Protein AF-A0A947BMB1-F1 (afdb_monomer)

Mean predicted aligned error: 8.09 Å

Structure (mmCIF, N/CA/C/O backbone):
data_AF-A0A947BMB1-F1
#
_entry.id   AF-A0A947BMB1-F1
#
loop_
_atom_site.group_PDB
_atom_site.id
_atom_site.type_symbol
_atom_site.label_atom_id
_atom_site.label_alt_id
_atom_site.label_comp_id
_atom_site.label_asym_id
_atom_site.label_entity_id
_atom_site.label_seq_id
_atom_site.pdbx_PDB_ins_code
_atom_site.Cartn_x
_atom_site.Cartn_y
_atom_site.Cartn_z
_atom_site.occupancy
_atom_site.B_iso_or_equiv
_atom_site.auth_seq_id
_atom_site.auth_comp_id
_atom_site.auth_asym_id
_atom_site.auth_atom_id
_atom_site.pdbx_PDB_model_num
ATOM 1 N N . MET A 1 1 ? 7.721 -2.569 38.012 1.00 61.50 1 MET A N 1
ATOM 2 C CA . MET A 1 1 ? 8.364 -2.745 36.688 1.00 61.50 1 MET A CA 1
ATOM 3 C C . MET A 1 1 ? 7.983 -4.064 36.014 1.00 61.50 1 MET A C 1
ATOM 5 O O . MET A 1 1 ? 7.202 -4.001 35.079 1.00 61.50 1 MET A O 1
ATOM 9 N N . ILE A 1 2 ? 8.431 -5.254 36.455 1.00 66.00 2 ILE A N 1
ATOM 10 C CA . ILE A 1 2 ? 8.079 -6.529 35.766 1.00 66.00 2 ILE A CA 1
ATOM 11 C C . ILE A 1 2 ? 6.572 -6.850 35.858 1.00 66.00 2 ILE A C 1
ATOM 13 O O . ILE A 1 2 ? 5.970 -7.281 34.880 1.00 66.00 2 ILE A O 1
ATOM 17 N N . ALA A 1 3 ? 5.941 -6.561 37.002 1.00 69.38 3 ALA A N 1
ATOM 18 C CA . ALA A 1 3 ? 4.497 -6.737 37.201 1.00 69.38 3 ALA A CA 1
ATOM 19 C C . ALA A 1 3 ? 3.623 -5.792 36.347 1.00 69.38 3 ALA A C 1
ATOM 21 O O . ALA A 1 3 ? 2.456 -6.084 36.105 1.00 69.38 3 ALA A O 1
ATOM 22 N N . ASP A 1 4 ? 4.174 -4.669 35.883 1.00 74.69 4 ASP A N 1
ATOM 23 C CA . ASP A 1 4 ? 3.454 -3.712 35.034 1.00 74.69 4 ASP A CA 1
ATOM 24 C C . ASP A 1 4 ? 3.485 -4.161 33.566 1.00 74.69 4 ASP A C 1
ATOM 26 O O . ASP A 1 4 ? 2.482 -4.065 32.860 1.00 74.69 4 ASP A O 1
ATOM 30 N N . ILE A 1 5 ? 4.604 -4.757 33.134 1.00 78.44 5 ILE A N 1
ATOM 31 C CA . ILE A 1 5 ? 4.762 -5.351 31.798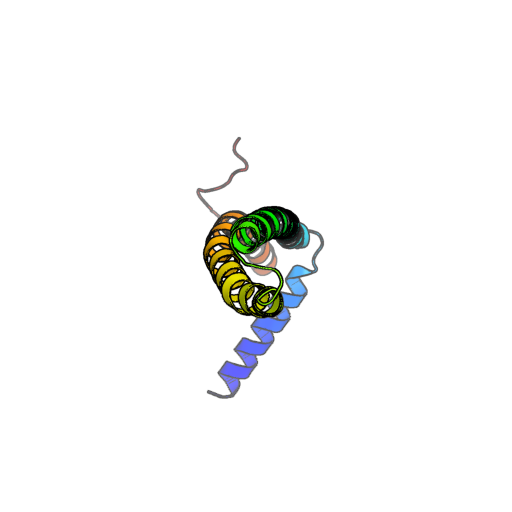 1.00 78.44 5 ILE A CA 1
ATOM 32 C C . ILE A 1 5 ? 3.797 -6.528 31.611 1.00 78.44 5 ILE A C 1
ATOM 34 O O . ILE A 1 5 ? 3.139 -6.621 30.576 1.00 78.44 5 ILE A O 1
ATOM 38 N N . THR A 1 6 ? 3.661 -7.403 32.614 1.00 84.75 6 THR A N 1
ATOM 39 C CA . THR A 1 6 ? 2.751 -8.561 32.541 1.00 84.75 6 THR A CA 1
ATOM 40 C C . THR A 1 6 ? 1.276 -8.158 32.528 1.00 84.75 6 THR A C 1
ATOM 42 O O . THR A 1 6 ? 0.471 -8.789 31.844 1.00 84.75 6 THR A O 1
ATOM 45 N N . ARG A 1 7 ? 0.910 -7.075 33.227 1.00 81.81 7 ARG A N 1
ATOM 46 C CA . ARG A 1 7 ? -0.438 -6.486 33.155 1.00 81.81 7 ARG A CA 1
ATOM 47 C C . ARG A 1 7 ? -0.716 -5.869 31.785 1.00 81.81 7 ARG A C 1
ATOM 49 O O . ARG A 1 7 ? -1.806 -6.061 31.250 1.00 81.81 7 ARG A O 1
ATOM 56 N N . GLY A 1 8 ? 0.266 -5.181 31.200 1.00 83.00 8 GLY A N 1
ATOM 57 C CA . GLY A 1 8 ? 0.167 -4.623 29.850 1.00 83.00 8 GLY A CA 1
ATOM 58 C C . GLY A 1 8 ? -0.035 -5.700 28.781 1.00 83.00 8 GLY A C 1
ATOM 59 O O . GLY A 1 8 ? -0.970 -5.611 27.985 1.00 83.00 8 GLY A O 1
ATOM 60 N N . THR A 1 9 ? 0.769 -6.766 28.798 1.00 87.69 9 THR A N 1
ATOM 61 C CA . THR A 1 9 ? 0.633 -7.873 27.834 1.00 87.69 9 THR A CA 1
ATOM 62 C C . THR A 1 9 ? -0.680 -8.639 28.002 1.00 87.69 9 THR A C 1
ATOM 64 O O . THR A 1 9 ? -1.326 -8.964 27.004 1.00 87.69 9 THR A O 1
ATOM 67 N N . GLN A 1 10 ? -1.143 -8.867 29.238 1.00 86.88 10 GLN A N 1
ATOM 68 C CA . GLN A 1 10 ? -2.466 -9.455 29.490 1.00 86.88 10 GLN A CA 1
ATOM 69 C C . GLN A 1 10 ? -3.610 -8.557 29.004 1.00 86.88 10 GLN A C 1
ATOM 71 O O . GLN A 1 10 ? -4.586 -9.068 28.451 1.00 86.88 10 GLN A O 1
ATOM 76 N N . ALA A 1 11 ? -3.500 -7.236 29.163 1.00 83.19 11 ALA A N 1
ATOM 77 C CA . ALA A 1 11 ? -4.486 -6.292 28.643 1.00 83.19 11 ALA A CA 1
ATOM 78 C C . ALA A 1 11 ? -4.555 -6.331 27.108 1.00 83.19 11 ALA A C 1
ATOM 80 O O . ALA A 1 11 ? -5.652 -6.373 26.556 1.00 83.19 11 ALA A O 1
ATOM 81 N N . MET A 1 12 ? -3.410 -6.408 26.421 1.00 82.62 12 MET A N 1
ATOM 82 C CA . MET A 1 12 ? -3.359 -6.560 24.960 1.00 82.62 12 MET A CA 1
ATOM 83 C C . MET A 1 12 ? -3.966 -7.890 24.498 1.00 82.62 12 MET A C 1
ATOM 85 O O . MET A 1 12 ? -4.773 -7.904 23.572 1.00 82.62 12 MET A O 1
ATOM 89 N N . ALA A 1 13 ? -3.645 -9.002 25.167 1.00 85.25 13 ALA A N 1
ATOM 90 C CA . ALA A 1 13 ? -4.225 -10.309 24.850 1.00 85.25 13 ALA A CA 1
ATOM 91 C C . ALA A 1 13 ? -5.751 -10.330 25.061 1.00 85.25 13 ALA A C 1
ATOM 93 O O . ALA A 1 13 ? -6.493 -10.881 24.245 1.00 85.25 13 ALA A O 1
ATOM 94 N N . ARG A 1 14 ? -6.233 -9.678 26.128 1.00 83.12 14 ARG A N 1
ATOM 95 C CA . ARG A 1 14 ? -7.666 -9.506 26.399 1.00 83.12 14 ARG A CA 1
ATOM 96 C C . ARG A 1 14 ? -8.337 -8.595 25.371 1.00 83.12 14 ARG A C 1
ATOM 98 O O . ARG A 1 14 ? -9.453 -8.880 24.957 1.00 83.12 14 ARG A O 1
ATOM 105 N N . ALA A 1 15 ? -7.670 -7.531 24.930 1.00 78.00 15 ALA A N 1
ATOM 106 C CA . ALA A 1 15 ? -8.167 -6.682 23.853 1.00 78.00 15 ALA A CA 1
ATOM 107 C C . ALA A 1 15 ? -8.301 -7.473 22.543 1.00 78.00 15 ALA A C 1
ATOM 109 O O . ALA A 1 15 ? -9.337 -7.390 21.891 1.00 78.00 15 ALA A O 1
ATOM 110 N N . LEU A 1 16 ? -7.312 -8.311 22.208 1.00 82.38 16 LEU A N 1
ATOM 111 C CA . LEU A 1 16 ? -7.337 -9.161 21.016 1.00 82.38 16 LEU A CA 1
ATOM 112 C C . LEU A 1 16 ? -8.506 -10.158 21.033 1.00 82.38 16 LEU A C 1
ATOM 114 O O . LEU A 1 16 ? -9.163 -10.358 20.012 1.00 82.38 16 LEU A O 1
ATOM 118 N N . SER A 1 17 ? -8.804 -10.759 22.190 1.00 82.94 17 SER A N 1
ATOM 119 C CA . SER A 1 17 ? -9.925 -11.700 22.313 1.00 82.94 17 SER A CA 1
ATOM 120 C C . SER A 1 17 ? -11.294 -11.020 22.185 1.00 82.94 17 SER A C 1
ATOM 122 O O . SER A 1 17 ? -12.234 -11.639 21.681 1.00 82.94 17 SER A O 1
ATOM 124 N N . LEU A 1 18 ? -11.409 -9.738 22.554 1.00 78.62 18 LEU A N 1
ATOM 125 C CA . LEU A 1 18 ? -12.626 -8.939 22.362 1.00 78.62 18 LEU A CA 1
ATOM 126 C C . LEU A 1 18 ? -12.908 -8.630 20.882 1.00 78.62 18 LEU A C 1
ATOM 128 O O . LEU A 1 18 ? -14.077 -8.523 20.509 1.00 78.62 18 LEU A O 1
ATOM 132 N N . LEU A 1 19 ? -11.880 -8.559 20.026 1.00 79.44 19 LEU A N 1
ATOM 133 C CA . LEU A 1 19 ? -12.039 -8.303 18.583 1.00 79.44 19 LEU A CA 1
ATOM 134 C C . LEU A 1 19 ? -12.825 -9.402 17.860 1.00 79.44 19 LEU A C 1
ATOM 136 O O . LEU A 1 19 ? -13.490 -9.136 16.860 1.00 79.44 19 LEU A O 1
ATOM 140 N N . ASN A 1 20 ? -12.772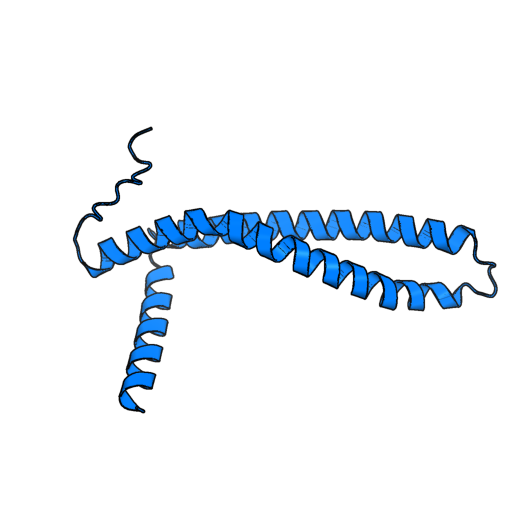 -10.633 18.375 1.00 77.19 20 ASN A N 1
ATOM 141 C CA . ASN A 1 20 ? -13.478 -11.777 17.801 1.00 77.19 20 ASN A CA 1
ATOM 142 C C . ASN A 1 20 ? -14.977 -11.807 18.134 1.00 77.19 20 ASN A C 1
ATOM 144 O O . ASN A 1 20 ? -15.691 -12.678 17.632 1.00 77.19 20 ASN A O 1
ATOM 148 N N . LYS A 1 21 ? -15.486 -10.875 18.953 1.00 79.81 21 LYS A N 1
ATOM 149 C CA . LYS A 1 21 ? -16.921 -10.805 19.238 1.00 79.81 21 LYS A CA 1
ATOM 150 C C . LYS A 1 21 ? -17.700 -10.373 17.984 1.00 79.81 21 LYS A C 1
ATOM 152 O O . LYS A 1 21 ? -17.296 -9.422 17.309 1.00 79.81 21 LYS A O 1
ATOM 157 N N . PRO A 1 22 ? -18.850 -11.010 17.687 1.00 71.19 22 PRO A N 1
ATOM 158 C CA . PRO A 1 22 ? -19.600 -10.785 16.449 1.00 71.19 22 PRO A CA 1
ATOM 159 C C . PRO A 1 22 ? -20.066 -9.331 16.248 1.00 71.19 22 PRO A C 1
ATOM 161 O O . PRO A 1 22 ? -20.214 -8.907 15.108 1.00 71.19 22 PRO A O 1
ATOM 164 N N . GLY A 1 23 ? -20.220 -8.543 17.321 1.00 75.88 23 GLY A N 1
ATOM 165 C CA . GLY A 1 23 ? -20.566 -7.116 17.239 1.00 75.88 23 GLY A CA 1
ATOM 166 C C . GLY A 1 23 ? -19.395 -6.164 16.954 1.00 75.88 23 GLY A C 1
ATOM 167 O O . GLY A 1 23 ? -19.630 -5.040 16.527 1.00 75.88 23 GLY A O 1
ATOM 168 N N . VAL A 1 24 ? -18.145 -6.592 17.165 1.00 79.88 24 VAL A N 1
ATOM 169 C CA . VAL A 1 24 ? -16.940 -5.748 17.009 1.00 79.88 24 VAL A CA 1
ATOM 170 C C . VAL A 1 24 ? -16.182 -6.090 15.724 1.00 79.88 24 VAL A C 1
ATOM 172 O O . VAL A 1 24 ? -15.627 -5.206 15.073 1.00 79.88 24 VAL A O 1
ATOM 175 N N . ARG A 1 25 ? -16.226 -7.360 15.296 1.00 84.94 25 ARG A N 1
ATOM 176 C CA . ARG A 1 25 ? -15.495 -7.871 14.125 1.00 84.94 25 ARG A CA 1
ATOM 177 C C . ARG A 1 25 ? -15.767 -7.092 12.833 1.00 84.94 25 ARG A C 1
ATOM 179 O O . ARG A 1 25 ? -14.857 -6.948 12.020 1.00 84.94 25 ARG A O 1
ATOM 186 N N . ILE A 1 26 ? -16.982 -6.573 12.632 1.00 85.25 26 ILE A N 1
ATOM 187 C CA . ILE A 1 26 ? -17.326 -5.800 11.426 1.00 85.25 26 ILE A CA 1
ATOM 188 C C . ILE A 1 26 ? -16.469 -4.532 11.288 1.00 85.25 26 ILE A C 1
ATOM 190 O O . ILE A 1 26 ? -16.019 -4.218 10.188 1.00 85.25 26 ILE A O 1
ATOM 194 N N . TYR A 1 27 ? -16.149 -3.868 12.403 1.00 86.31 27 TYR A N 1
ATOM 195 C CA . TYR A 1 27 ? -15.323 -2.657 12.427 1.00 86.31 27 TYR A CA 1
ATOM 196 C C . TYR A 1 27 ? -13.835 -2.939 12.183 1.00 86.31 27 TYR A C 1
ATOM 198 O O . TYR A 1 27 ? -13.082 -2.013 11.916 1.00 86.31 27 TYR A O 1
ATOM 206 N N . VAL A 1 28 ? -13.418 -4.208 12.222 1.00 87.62 28 VAL A N 1
ATOM 207 C CA . VAL A 1 28 ? -12.068 -4.653 11.842 1.00 87.62 28 VAL A CA 1
ATOM 208 C C . VAL A 1 28 ? -12.042 -5.110 10.384 1.00 87.62 28 VAL A C 1
ATOM 210 O O . VAL A 1 28 ? -11.156 -4.739 9.617 1.00 87.62 28 VAL A O 1
ATOM 213 N N . VAL A 1 29 ? -13.029 -5.918 9.985 1.00 90.06 29 VAL A N 1
ATOM 214 C CA . VAL A 1 29 ? -13.075 -6.543 8.657 1.00 90.06 29 VAL A CA 1
ATOM 215 C C . VAL A 1 29 ? -13.340 -5.516 7.559 1.00 90.06 29 VAL A C 1
ATOM 217 O O . VAL A 1 29 ? -12.708 -5.595 6.511 1.00 90.06 29 VAL A O 1
ATOM 220 N N . VAL A 1 30 ? -14.228 -4.541 7.779 1.00 90.94 30 VAL A N 1
ATOM 221 C CA . VAL A 1 30 ? -14.558 -3.543 6.748 1.00 90.94 30 VAL A CA 1
ATOM 222 C C . VAL A 1 30 ? -13.342 -2.681 6.369 1.00 90.94 30 VAL A C 1
ATOM 224 O O . VAL A 1 30 ? -13.006 -2.662 5.184 1.00 90.94 30 VAL A O 1
ATOM 227 N N . PRO A 1 31 ? -12.606 -2.045 7.306 1.00 90.62 31 PRO A N 1
ATOM 228 C CA . PRO A 1 31 ? -11.370 -1.326 6.974 1.00 90.62 31 PRO A CA 1
ATOM 229 C C . PRO A 1 31 ? -10.320 -2.202 6.310 1.00 90.62 31 PRO A C 1
ATOM 231 O O . PRO A 1 31 ? -9.639 -1.754 5.392 1.00 90.62 31 PRO A O 1
ATOM 234 N N . LEU A 1 32 ? -10.175 -3.449 6.771 1.00 91.50 32 LEU A N 1
ATOM 235 C CA . LEU A 1 32 ? -9.218 -4.392 6.204 1.00 91.50 32 LEU A CA 1
ATOM 236 C C . LEU A 1 32 ? -9.549 -4.689 4.738 1.00 91.50 32 LEU A C 1
ATOM 238 O O . LEU A 1 32 ? -8.658 -4.647 3.896 1.00 91.50 32 LEU A O 1
ATOM 242 N N . LEU A 1 33 ? -10.819 -4.958 4.427 1.00 94.75 33 LEU A N 1
ATOM 243 C CA . LEU A 1 33 ? -11.269 -5.218 3.060 1.00 94.75 33 LEU A CA 1
ATOM 244 C C . LEU A 1 33 ? -11.092 -3.993 2.167 1.00 94.75 33 LEU A C 1
ATOM 246 O O . LEU A 1 33 ? -10.592 -4.130 1.054 1.00 94.75 33 LEU A O 1
ATOM 250 N N . ILE A 1 34 ? -11.447 -2.801 2.656 1.00 93.00 34 ILE A N 1
ATOM 251 C CA . ILE A 1 34 ? -11.241 -1.559 1.904 1.00 93.00 34 ILE A CA 1
ATOM 252 C C . ILE A 1 34 ? -9.748 -1.371 1.612 1.00 93.00 34 ILE A C 1
ATOM 254 O O . ILE A 1 34 ? -9.379 -1.122 0.468 1.00 93.00 34 ILE A O 1
ATOM 258 N N . ASN A 1 35 ? -8.883 -1.558 2.612 1.00 92.69 35 ASN A N 1
ATOM 259 C CA . ASN A 1 35 ? -7.436 -1.470 2.429 1.00 92.69 35 ASN A CA 1
ATOM 260 C C . ASN A 1 35 ? -6.904 -2.521 1.457 1.00 92.69 35 ASN A C 1
ATOM 262 O O . ASN A 1 35 ? -6.065 -2.194 0.626 1.00 92.69 35 ASN A O 1
ATOM 266 N N . LEU A 1 36 ? -7.397 -3.758 1.519 1.00 94.31 36 LEU A N 1
ATOM 267 C CA . LEU A 1 36 ? -6.988 -4.824 0.609 1.00 94.31 36 LEU A CA 1
ATOM 268 C C . LEU A 1 36 ? -7.349 -4.487 -0.843 1.00 94.31 36 LEU A C 1
ATOM 270 O O . LEU A 1 36 ? -6.516 -4.643 -1.734 1.00 94.31 36 LEU A O 1
ATOM 274 N N . VAL A 1 37 ? -8.568 -3.994 -1.073 1.00 95.44 37 VAL A N 1
ATOM 275 C CA . VAL A 1 37 ? -9.035 -3.586 -2.404 1.00 95.44 37 VAL A CA 1
ATOM 276 C C . VAL A 1 37 ? -8.248 -2.378 -2.906 1.00 95.44 37 VAL A C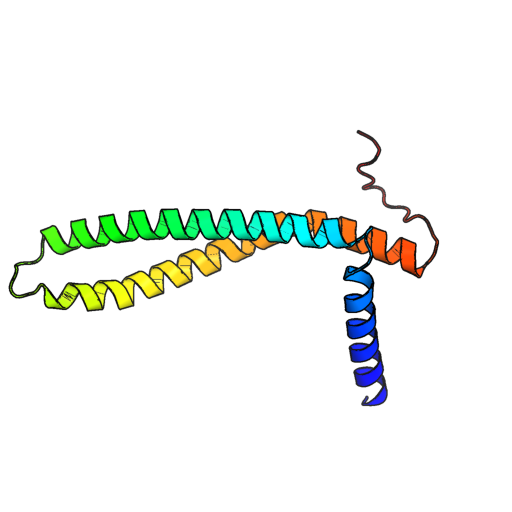 1
ATOM 278 O O . VAL A 1 37 ? -7.762 -2.404 -4.034 1.00 95.44 37 VAL A O 1
ATOM 281 N N . LEU A 1 38 ? -8.074 -1.344 -2.078 1.00 92.25 38 LEU A N 1
ATOM 282 C CA . LEU A 1 38 ? -7.311 -0.149 -2.447 1.00 92.25 38 LEU A CA 1
ATOM 283 C C . LEU A 1 38 ? -5.847 -0.481 -2.744 1.00 92.25 38 LEU A C 1
ATOM 285 O O . LEU A 1 38 ? -5.315 -0.031 -3.755 1.00 92.25 38 LEU A O 1
ATOM 289 N N . PHE A 1 39 ? -5.208 -1.288 -1.896 1.00 92.62 39 PHE A N 1
ATOM 290 C CA . PHE A 1 39 ? -3.827 -1.714 -2.093 1.00 92.62 39 PHE A CA 1
ATOM 291 C C . PHE A 1 39 ? -3.682 -2.545 -3.368 1.00 92.62 39 PHE A C 1
ATOM 293 O O . PHE A 1 39 ? -2.815 -2.258 -4.189 1.00 92.62 39 PHE A O 1
ATOM 300 N N . GLY A 1 40 ? -4.561 -3.530 -3.577 1.00 94.44 40 GLY A N 1
ATOM 301 C CA . GLY A 1 40 ? -4.560 -4.352 -4.785 1.00 94.44 40 GLY A CA 1
ATOM 302 C C . GLY A 1 40 ? -4.760 -3.524 -6.055 1.00 94.44 40 GLY A C 1
ATOM 303 O O . GLY A 1 40 ? -4.019 -3.696 -7.021 1.00 94.44 40 GLY A O 1
ATOM 304 N N . ALA A 1 41 ? -5.702 -2.577 -6.038 1.00 94.44 41 ALA A N 1
ATOM 305 C CA . ALA A 1 41 ? -5.938 -1.665 -7.153 1.00 94.44 41 ALA A CA 1
ATOM 306 C C . ALA A 1 41 ? -4.720 -0.772 -7.432 1.00 94.44 41 ALA A C 1
ATOM 308 O O . ALA A 1 41 ? -4.346 -0.586 -8.589 1.00 94.44 41 ALA A O 1
ATOM 309 N N . LEU A 1 42 ? -4.074 -0.257 -6.383 1.00 93.25 42 LEU A N 1
ATOM 310 C CA . LEU A 1 42 ? -2.898 0.599 -6.500 1.00 93.25 42 LEU A CA 1
ATOM 311 C C . LEU A 1 42 ? -1.681 -0.164 -7.032 1.00 93.25 42 LEU A C 1
ATOM 313 O O . LEU A 1 42 ? -0.976 0.356 -7.892 1.00 93.25 42 LEU A O 1
ATOM 317 N N . VAL A 1 43 ? -1.454 -1.398 -6.572 1.00 93.06 43 VAL A N 1
ATOM 318 C CA . VAL A 1 43 ? -0.386 -2.269 -7.087 1.00 93.06 43 VAL A CA 1
ATOM 319 C C . VAL A 1 43 ? -0.648 -2.635 -8.543 1.00 93.06 43 VAL A C 1
ATOM 321 O O . VAL A 1 43 ? 0.260 -2.525 -9.360 1.00 93.06 43 VAL A O 1
ATOM 324 N N . TRP A 1 44 ? -1.879 -3.021 -8.889 1.00 94.94 44 TRP A N 1
ATOM 325 C CA . TRP A 1 44 ? -2.241 -3.350 -10.269 1.00 94.94 44 TRP A CA 1
ATOM 326 C C . TRP A 1 44 ? -2.044 -2.154 -11.207 1.00 94.94 44 TRP A C 1
ATOM 328 O O . TRP A 1 44 ? -1.392 -2.274 -12.243 1.00 94.94 44 TRP A O 1
ATOM 338 N N . TYR A 1 45 ? -2.548 -0.982 -10.818 1.00 94.94 45 TYR A N 1
ATOM 339 C CA . TYR A 1 45 ? -2.355 0.249 -11.577 1.00 94.94 45 TYR A CA 1
ATOM 340 C C . TYR A 1 45 ? -0.871 0.623 -11.676 1.00 94.94 45 TYR A C 1
ATOM 342 O O . TYR A 1 45 ? -0.375 0.885 -12.770 1.00 94.94 45 TYR A O 1
ATOM 350 N N . GLY A 1 46 ? -0.150 0.599 -10.554 1.00 93.38 46 GLY A N 1
ATOM 351 C CA . GLY A 1 46 ? 1.272 0.925 -10.486 1.00 93.38 46 GLY A CA 1
ATOM 352 C C . GLY A 1 46 ? 2.128 0.010 -11.356 1.00 93.38 46 GLY A C 1
ATOM 353 O O . GLY A 1 46 ? 2.984 0.507 -12.076 1.00 93.38 46 GLY A O 1
ATOM 354 N N . TYR A 1 47 ? 1.854 -1.297 -11.359 1.00 93.94 47 TYR A N 1
ATOM 355 C CA . TYR A 1 47 ? 2.538 -2.273 -12.210 1.00 93.94 47 TYR A CA 1
ATOM 356 C C . TYR A 1 47 ? 2.339 -1.977 -13.702 1.00 93.94 47 TYR A C 1
ATOM 358 O O . TYR A 1 47 ? 3.308 -1.949 -14.456 1.00 93.94 47 TYR A O 1
ATOM 366 N N . ASN A 1 48 ? 1.106 -1.677 -14.124 1.00 95.62 48 ASN A N 1
ATOM 367 C CA . ASN A 1 48 ? 0.828 -1.345 -15.523 1.00 95.62 48 ASN A CA 1
ATOM 368 C C . ASN A 1 48 ? 1.543 -0.057 -15.956 1.00 95.62 48 ASN A C 1
ATOM 370 O O . ASN A 1 48 ? 2.154 -0.024 -17.021 1.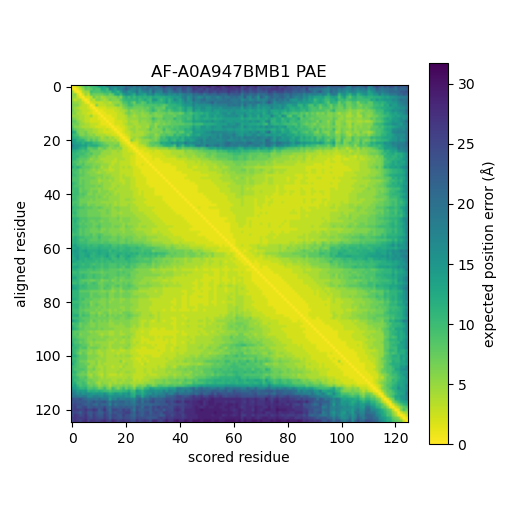00 95.62 48 ASN A O 1
ATOM 374 N N . GLN A 1 49 ? 1.508 0.991 -15.125 1.00 94.62 49 GLN A N 1
ATOM 375 C CA . GLN A 1 49 ? 2.216 2.242 -15.427 1.00 94.62 49 GLN A CA 1
ATOM 376 C C . GLN A 1 49 ? 3.735 2.060 -15.425 1.00 94.62 49 GLN A C 1
ATOM 378 O O . GLN A 1 49 ? 4.436 2.665 -16.233 1.00 94.62 49 GLN A O 1
ATOM 383 N N . PHE A 1 50 ? 4.241 1.209 -14.535 1.00 94.75 50 PHE A N 1
ATOM 384 C CA . PHE A 1 50 ? 5.654 0.882 -14.464 1.00 94.75 50 PHE A CA 1
ATOM 385 C C . PHE A 1 50 ? 6.129 0.164 -15.730 1.00 94.75 50 PHE A C 1
ATOM 387 O O . PHE A 1 50 ? 7.123 0.586 -16.312 1.00 94.75 50 PHE A O 1
ATOM 394 N N . ASN A 1 51 ? 5.393 -0.847 -16.203 1.00 94.50 51 ASN A N 1
ATOM 395 C CA . ASN A 1 51 ? 5.707 -1.540 -17.456 1.00 94.50 51 ASN A CA 1
ATOM 396 C C . ASN A 1 51 ? 5.765 -0.576 -18.639 1.00 94.50 51 ASN A C 1
ATOM 398 O O . ASN A 1 51 ? 6.744 -0.584 -19.376 1.00 94.50 51 ASN A O 1
ATOM 402 N N . LEU A 1 52 ? 4.768 0.305 -18.776 1.00 95.25 52 LEU A N 1
ATOM 403 C CA . LEU A 1 52 ? 4.749 1.308 -19.845 1.00 95.25 52 LEU A CA 1
ATOM 404 C C . LEU A 1 52 ? 5.956 2.251 -19.775 1.00 95.25 52 LEU A C 1
ATOM 406 O O . LEU A 1 52 ? 6.519 2.615 -20.805 1.00 95.25 52 LEU A O 1
ATOM 410 N N . LEU A 1 53 ? 6.372 2.641 -18.567 1.00 93.69 53 LEU A N 1
ATOM 411 C CA . LEU A 1 53 ? 7.558 3.469 -18.365 1.00 93.69 53 LEU A CA 1
ATOM 412 C C . LEU A 1 53 ? 8.845 2.724 -18.739 1.00 93.69 53 LEU A C 1
ATOM 414 O O . LEU A 1 53 ? 9.718 3.318 -19.371 1.00 93.69 53 LEU A O 1
ATOM 418 N N . VAL A 1 54 ? 8.963 1.445 -18.371 1.00 94.00 54 VAL A N 1
ATOM 419 C CA . VAL A 1 54 ? 10.116 0.608 -18.734 1.00 94.00 54 VAL A CA 1
ATOM 420 C C . VAL A 1 54 ? 10.171 0.401 -20.244 1.00 94.00 54 VAL A C 1
ATOM 422 O O . VAL A 1 54 ? 11.216 0.650 -20.834 1.00 94.00 54 VAL A O 1
ATOM 425 N N . GLU A 1 55 ? 9.062 0.033 -20.885 1.00 93.94 55 GLU A N 1
ATOM 426 C CA . GLU A 1 55 ? 8.971 -0.121 -22.343 1.00 93.94 55 GLU A CA 1
ATOM 427 C C . GLU A 1 55 ? 9.346 1.175 -23.071 1.00 93.94 55 GLU A C 1
ATOM 429 O O . GLU A 1 55 ? 10.157 1.169 -24.001 1.00 93.94 55 GLU A O 1
ATOM 434 N N . TRP A 1 56 ? 8.810 2.310 -22.612 1.00 94.06 56 TRP A N 1
ATOM 435 C CA . TRP A 1 56 ? 9.147 3.619 -23.162 1.00 94.06 56 TRP A CA 1
ATOM 436 C C . TRP A 1 56 ? 10.638 3.935 -23.010 1.00 94.06 56 TRP A C 1
ATOM 438 O O . TRP A 1 56 ? 11.265 4.392 -23.964 1.00 94.06 56 TRP A O 1
ATOM 448 N N . LEU A 1 57 ? 11.235 3.646 -21.852 1.00 92.75 57 LEU A N 1
ATOM 449 C CA . LEU A 1 57 ? 12.658 3.880 -21.613 1.00 92.75 57 LEU A CA 1
ATOM 450 C C . LEU A 1 57 ? 13.541 2.959 -22.470 1.00 92.75 57 LEU A C 1
ATOM 452 O O . LEU A 1 57 ? 14.509 3.428 -23.070 1.00 92.75 57 LEU A O 1
ATOM 456 N N . MET A 1 58 ? 13.176 1.680 -22.582 1.00 93.69 58 MET A N 1
ATOM 457 C CA . MET A 1 58 ? 13.878 0.687 -23.400 1.00 93.69 58 MET A CA 1
ATOM 458 C C . MET A 1 58 ? 13.778 0.981 -24.900 1.00 93.69 58 MET A C 1
ATOM 460 O O . MET A 1 58 ? 14.681 0.609 -25.641 1.00 93.69 58 MET A O 1
ATOM 464 N N . SER A 1 59 ? 12.766 1.728 -25.358 1.00 94.44 59 SER A N 1
ATOM 465 C CA . SER A 1 59 ? 12.656 2.142 -26.768 1.00 94.44 59 SER A CA 1
ATOM 466 C C . SER A 1 59 ? 13.822 3.022 -27.251 1.00 94.44 59 SER A C 1
ATOM 468 O O . SER A 1 59 ? 14.114 3.069 -28.446 1.00 94.44 59 SER A O 1
ATOM 470 N N . PHE A 1 60 ? 14.524 3.687 -26.327 1.00 93.00 60 PHE A N 1
ATOM 471 C CA . PHE A 1 60 ? 15.727 4.472 -26.619 1.00 93.00 60 PHE A CA 1
ATOM 472 C C . PHE A 1 60 ? 17.022 3.657 -26.498 1.00 93.00 60 PHE A C 1
ATOM 474 O O . PHE A 1 60 ? 18.100 4.161 -26.823 1.00 93.00 60 PHE A O 1
ATOM 481 N N . VAL A 1 61 ? 16.940 2.418 -26.008 1.00 92.88 61 VAL A N 1
ATOM 482 C CA . VAL A 1 61 ? 18.090 1.571 -25.693 1.00 92.88 61 VAL A CA 1
ATOM 483 C C . VAL A 1 61 ? 18.362 0.619 -26.868 1.00 92.88 61 VAL A C 1
ATOM 485 O O . VAL A 1 61 ? 17.475 -0.122 -27.282 1.00 92.88 61 VAL A O 1
ATOM 488 N N . PRO A 1 62 ? 19.583 0.600 -27.432 1.00 93.56 62 PRO A N 1
ATOM 489 C CA . PRO A 1 62 ? 19.944 -0.364 -28.468 1.00 93.56 62 PRO A CA 1
ATOM 490 C C . PRO A 1 62 ? 19.957 -1.808 -27.943 1.00 93.56 62 PRO A C 1
ATOM 492 O O . PRO A 1 62 ? 20.323 -2.039 -26.793 1.00 93.56 62 PRO A O 1
ATOM 495 N N . ALA A 1 63 ? 19.717 -2.787 -28.823 1.00 90.88 63 ALA A N 1
ATOM 496 C CA . ALA A 1 63 ? 19.630 -4.212 -28.465 1.00 90.88 63 ALA A CA 1
ATOM 497 C C . ALA A 1 63 ? 20.838 -4.754 -27.664 1.00 90.88 63 ALA A C 1
ATOM 499 O O . ALA A 1 63 ? 20.690 -5.578 -26.768 1.00 90.88 63 ALA A O 1
ATOM 500 N N . PHE A 1 64 ? 22.057 -4.263 -27.926 1.00 93.81 64 PHE A N 1
ATOM 501 C CA . PHE A 1 64 ? 23.252 -4.706 -27.190 1.00 93.81 64 PHE A CA 1
ATOM 502 C C . PHE A 1 64 ? 23.268 -4.275 -25.707 1.00 93.81 64 PHE A C 1
ATOM 504 O O . PHE A 1 64 ? 24.050 -4.815 -24.926 1.00 93.81 64 PHE A O 1
ATOM 511 N N . LEU A 1 65 ? 22.420 -3.316 -25.316 1.00 95.06 65 LEU A N 1
ATOM 512 C CA . LEU A 1 65 ? 22.230 -2.837 -23.943 1.00 95.06 65 LEU A CA 1
ATOM 513 C C . LEU A 1 65 ? 20.935 -3.360 -23.298 1.00 95.06 65 LEU A C 1
ATOM 515 O O . LEU A 1 65 ? 20.570 -2.888 -22.222 1.00 95.06 65 LEU A O 1
ATOM 519 N N . GLU A 1 66 ? 20.258 -4.350 -23.890 1.00 91.44 66 GLU A N 1
ATOM 520 C CA . GLU A 1 66 ? 19.034 -4.942 -23.315 1.00 91.44 66 GLU A CA 1
ATOM 521 C C . GLU A 1 66 ? 19.231 -5.467 -21.887 1.00 91.44 66 GLU A C 1
ATOM 523 O O . GLU A 1 66 ? 18.322 -5.415 -21.062 1.00 91.44 66 GLU A O 1
ATOM 528 N N . PHE A 1 67 ? 20.455 -5.869 -21.533 1.00 92.94 67 PHE A N 1
ATOM 529 C CA . PHE A 1 67 ? 20.791 -6.280 -20.171 1.00 92.94 67 PHE A CA 1
ATOM 530 C C . PHE A 1 67 ? 20.581 -5.177 -19.117 1.00 92.94 67 PHE A C 1
ATOM 532 O O . PHE A 1 67 ? 20.684 -5.467 -17.935 1.00 92.94 67 PHE A O 1
ATOM 539 N N . ILE A 1 68 ? 20.336 -3.915 -19.473 1.00 93.44 68 ILE A N 1
ATOM 540 C CA . ILE A 1 68 ? 20.051 -2.857 -18.491 1.00 93.44 68 ILE A CA 1
ATOM 541 C C . ILE A 1 68 ? 18.608 -2.959 -17.965 1.00 93.44 68 ILE A C 1
ATOM 543 O O . ILE A 1 68 ? 18.322 -2.479 -16.867 1.00 93.44 68 ILE A O 1
ATOM 547 N N . GLU A 1 69 ? 17.710 -3.641 -18.680 1.00 93.06 69 GLU A N 1
ATOM 548 C CA . GLU A 1 69 ? 16.293 -3.744 -18.319 1.00 93.06 69 GLU A CA 1
ATOM 549 C C . GLU A 1 69 ? 16.082 -4.306 -16.905 1.00 93.06 69 GLU A C 1
ATOM 551 O O . GLU A 1 69 ? 15.382 -3.699 -16.093 1.00 93.06 69 GLU A O 1
ATOM 556 N N . TRP A 1 70 ? 16.737 -5.419 -16.553 1.00 93.25 70 TRP A N 1
ATOM 557 C CA . TRP A 1 70 ? 16.588 -6.013 -15.216 1.00 93.25 70 TRP A CA 1
ATOM 558 C C . TRP A 1 70 ? 17.103 -5.080 -14.105 1.00 93.25 70 TRP A C 1
ATOM 560 O O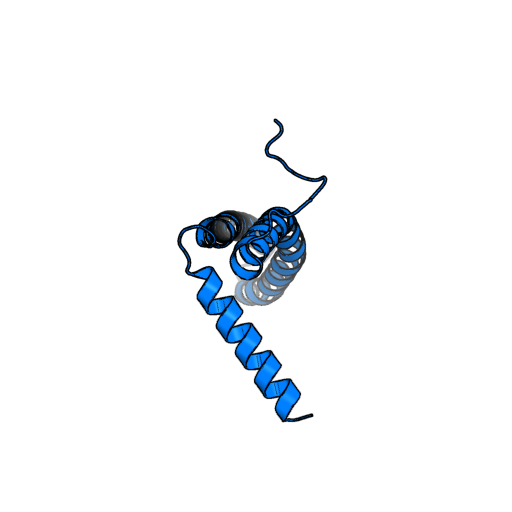 . TRP A 1 70 ? 16.571 -5.086 -12.993 1.00 93.25 70 TRP A O 1
ATOM 570 N N . LEU A 1 71 ? 18.104 -4.243 -14.403 1.00 94.38 71 LEU A N 1
ATOM 571 C CA . LEU A 1 71 ? 18.624 -3.250 -13.464 1.00 94.38 71 LEU A CA 1
ATOM 572 C C . LEU A 1 71 ? 17.622 -2.105 -13.258 1.00 94.38 71 LEU A C 1
ATOM 574 O O . LEU A 1 71 ? 17.404 -1.686 -12.119 1.00 94.38 71 LEU A O 1
ATOM 578 N N . ILE A 1 72 ? 16.979 -1.636 -14.335 1.00 92.25 72 ILE A N 1
ATOM 579 C CA . ILE A 1 72 ? 15.890 -0.646 -14.276 1.00 92.25 72 ILE A CA 1
ATOM 580 C C . ILE A 1 72 ? 14.740 -1.196 -13.430 1.00 92.25 72 ILE A C 1
ATOM 582 O O . ILE A 1 72 ? 14.264 -0.507 -12.526 1.00 92.25 72 ILE A O 1
ATOM 586 N N . TRP A 1 73 ? 14.349 -2.449 -13.663 1.00 93.2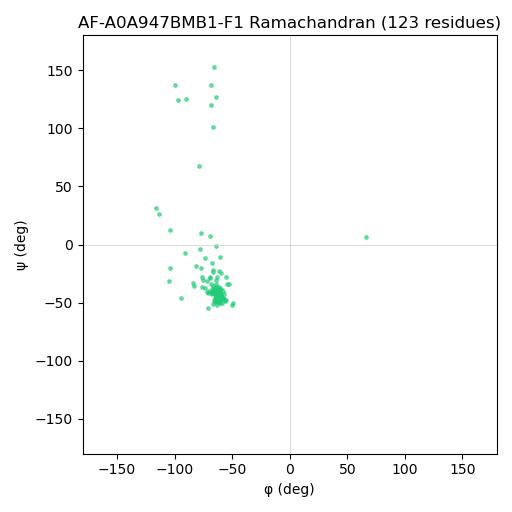5 73 TRP A N 1
ATOM 587 C CA . TRP A 1 73 ? 13.319 -3.136 -12.887 1.00 93.25 73 TRP A CA 1
ATOM 588 C C . TRP A 1 73 ? 13.616 -3.153 -11.392 1.00 93.25 73 TRP A C 1
ATOM 590 O O . TRP A 1 73 ? 12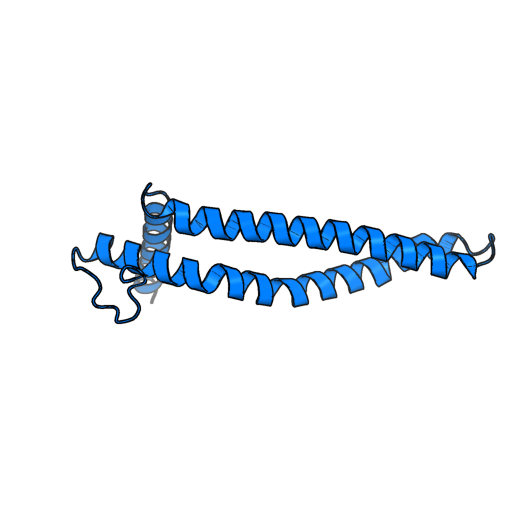.745 -2.813 -10.595 1.00 93.25 73 TRP A O 1
ATOM 600 N N . ILE A 1 74 ? 14.840 -3.502 -10.993 1.00 94.25 74 ILE A N 1
ATOM 601 C CA . ILE A 1 74 ? 15.211 -3.520 -9.574 1.00 94.25 74 ILE A CA 1
ATOM 602 C C . ILE A 1 74 ? 15.217 -2.104 -8.997 1.00 94.25 74 ILE A C 1
ATOM 604 O O . ILE A 1 74 ? 14.603 -1.860 -7.959 1.00 94.25 74 ILE A O 1
ATOM 608 N N . PHE A 1 75 ? 15.900 -1.166 -9.651 1.00 93.88 75 PHE A N 1
ATOM 609 C CA . PHE A 1 75 ? 16.118 0.164 -9.090 1.00 93.88 75 PHE A CA 1
ATOM 610 C C . PHE A 1 75 ? 14.831 0.994 -9.053 1.00 93.88 75 PHE A C 1
ATOM 612 O O . PHE A 1 75 ? 14.419 1.472 -7.992 1.00 93.88 75 PHE A O 1
ATOM 619 N N . PHE A 1 76 ? 14.164 1.139 -10.199 1.00 92.12 76 PHE A N 1
ATOM 620 C CA . PHE A 1 76 ? 12.928 1.906 -10.283 1.00 92.12 76 PHE A CA 1
ATOM 621 C C . PHE A 1 76 ? 11.747 1.144 -9.689 1.00 92.12 76 PHE A C 1
ATOM 623 O O . PHE A 1 76 ? 10.859 1.784 -9.134 1.00 92.12 76 PHE A O 1
ATOM 630 N N . GLY A 1 77 ? 11.735 -0.192 -9.741 1.00 93.94 77 GLY A N 1
ATOM 631 C CA . GLY A 1 77 ? 10.696 -0.989 -9.088 1.00 93.94 77 GLY A CA 1
ATOM 632 C C . GLY A 1 77 ? 10.752 -0.846 -7.569 1.00 93.94 77 GLY A C 1
ATOM 633 O O . GLY A 1 77 ? 9.718 -0.633 -6.936 1.00 93.94 77 GLY A O 1
ATOM 634 N N . LEU A 1 78 ? 11.952 -0.855 -6.977 1.00 95.62 78 LEU A N 1
ATOM 635 C CA . LEU A 1 78 ? 12.126 -0.580 -5.549 1.00 95.62 78 LEU A CA 1
ATOM 636 C C . LEU A 1 78 ? 11.711 0.855 -5.198 1.00 95.62 78 LEU A C 1
ATOM 638 O O . LEU A 1 78 ? 10.998 1.064 -4.217 1.00 95.62 78 LEU A O 1
ATOM 642 N N . LEU A 1 79 ? 12.109 1.840 -6.008 1.00 94.69 79 LEU A N 1
ATOM 643 C CA . LEU A 1 79 ? 11.705 3.234 -5.815 1.00 94.69 79 LEU A CA 1
ATOM 644 C C . LEU A 1 79 ? 10.179 3.399 -5.892 1.00 94.69 79 LEU A C 1
ATOM 646 O O . LEU A 1 79 ? 9.582 4.039 -5.027 1.00 94.69 79 LEU A O 1
ATOM 650 N N . ALA A 1 80 ? 9.539 2.789 -6.890 1.00 92.12 80 ALA A N 1
ATOM 651 C CA . ALA A 1 80 ? 8.091 2.797 -7.050 1.00 92.12 80 ALA A CA 1
ATOM 652 C C . ALA A 1 80 ? 7.398 2.125 -5.857 1.00 92.12 80 ALA A C 1
ATOM 654 O O . ALA A 1 80 ? 6.439 2.681 -5.327 1.00 92.12 80 ALA A O 1
ATOM 655 N N . ALA A 1 81 ? 7.913 0.990 -5.374 1.00 92.75 81 ALA A N 1
ATOM 656 C CA . ALA A 1 81 ? 7.390 0.315 -4.188 1.00 92.75 81 ALA A CA 1
ATOM 657 C C . ALA A 1 81 ? 7.478 1.199 -2.934 1.00 92.75 81 ALA A C 1
ATOM 659 O O . ALA A 1 81 ? 6.515 1.271 -2.171 1.00 92.75 81 ALA A O 1
ATOM 660 N N . ILE A 1 82 ? 8.591 1.915 -2.745 1.00 95.00 82 ILE A N 1
ATOM 661 C CA . ILE A 1 82 ? 8.765 2.882 -1.651 1.00 95.00 82 ILE A CA 1
ATOM 662 C C . ILE A 1 82 ? 7.722 4.000 -1.760 1.00 95.00 82 ILE A C 1
ATOM 664 O O . ILE A 1 82 ? 7.021 4.274 -0.786 1.00 95.00 82 ILE A O 1
ATOM 668 N N . ILE A 1 83 ? 7.578 4.617 -2.936 1.00 92.38 83 ILE A N 1
ATOM 669 C CA . ILE A 1 83 ? 6.599 5.691 -3.166 1.00 92.38 83 ILE A CA 1
ATOM 670 C C . ILE A 1 83 ? 5.184 5.190 -2.870 1.00 92.38 83 ILE A C 1
ATOM 672 O O . ILE A 1 83 ? 4.471 5.799 -2.076 1.00 92.38 83 ILE A O 1
ATOM 676 N N . VAL A 1 84 ? 4.800 4.047 -3.442 1.00 90.94 84 VAL A N 1
ATOM 677 C CA . VAL A 1 84 ? 3.488 3.428 -3.224 1.00 90.94 84 VAL A CA 1
ATOM 678 C C . VAL A 1 84 ? 3.257 3.157 -1.740 1.00 90.94 84 VAL A C 1
ATOM 680 O O . VAL A 1 84 ? 2.211 3.533 -1.219 1.00 90.94 84 VAL A O 1
ATOM 683 N N . PHE A 1 85 ? 4.226 2.574 -1.032 1.00 90.12 85 PHE A N 1
ATOM 684 C CA . PHE A 1 85 ? 4.105 2.268 0.393 1.00 90.12 85 PHE A CA 1
ATOM 685 C C . PHE A 1 85 ? 3.902 3.529 1.247 1.00 90.12 85 PHE A C 1
ATOM 687 O O . PHE A 1 85 ? 2.972 3.595 2.061 1.00 90.12 85 PHE A O 1
ATOM 694 N N . PHE A 1 86 ? 4.736 4.553 1.044 1.00 92.19 86 PHE A N 1
ATOM 695 C CA . PHE A 1 86 ? 4.663 5.795 1.814 1.00 92.19 86 PHE A CA 1
ATOM 696 C C . PHE A 1 86 ? 3.447 6.653 1.458 1.00 92.19 86 PHE A C 1
ATOM 698 O O . PHE A 1 86 ? 2.913 7.320 2.340 1.00 92.19 86 PHE A O 1
ATOM 705 N N . SER A 1 87 ? 2.973 6.626 0.210 1.00 90.12 87 SER A N 1
ATOM 706 C CA . SER A 1 87 ? 1.743 7.320 -0.191 1.00 90.12 87 SER A CA 1
ATOM 707 C C . SER A 1 87 ? 0.485 6.582 0.265 1.00 90.12 87 SER A C 1
ATOM 709 O O . SER A 1 87 ? -0.485 7.216 0.675 1.00 90.12 87 SER A O 1
ATOM 711 N N . PHE A 1 88 ? 0.491 5.248 0.244 1.00 91.69 88 PHE A N 1
ATOM 712 C CA . PHE A 1 88 ? -0.661 4.437 0.633 1.00 91.69 88 PHE A CA 1
ATOM 713 C C . PHE A 1 88 ? -0.908 4.450 2.144 1.00 91.69 88 PHE A C 1
ATOM 715 O O . PHE A 1 88 ? -2.053 4.566 2.573 1.00 91.69 88 PHE A O 1
ATOM 722 N N . THR A 1 89 ? 0.146 4.377 2.961 1.00 91.25 89 THR A N 1
ATOM 723 C CA . THR A 1 89 ? 0.040 4.324 4.431 1.00 91.25 89 THR A CA 1
ATOM 724 C C . THR A 1 89 ? -0.854 5.421 5.041 1.00 91.25 89 THR A C 1
ATOM 726 O O . THR A 1 89 ? -1.766 5.088 5.802 1.00 91.25 89 THR A O 1
ATOM 729 N N . PRO A 1 90 ? -0.670 6.722 4.739 1.00 93.25 90 PRO A N 1
ATOM 730 C CA . PRO A 1 90 ? -1.546 7.764 5.271 1.00 93.25 90 PRO A CA 1
ATOM 731 C C . PRO A 1 90 ? -2.988 7.636 4.764 1.00 93.25 90 PRO A C 1
ATOM 733 O O . PRO A 1 90 ? -3.913 7.844 5.545 1.00 93.25 90 PRO A O 1
ATOM 736 N N . ILE A 1 91 ? -3.202 7.231 3.507 1.00 91.94 91 ILE A N 1
ATOM 737 C CA . ILE A 1 91 ? -4.546 7.008 2.945 1.00 91.94 91 ILE A CA 1
ATOM 738 C C . ILE A 1 91 ? -5.253 5.877 3.701 1.00 91.94 91 ILE A C 1
ATOM 740 O O . ILE A 1 91 ? -6.377 6.052 4.169 1.00 91.94 91 ILE A O 1
ATOM 744 N N . ALA A 1 92 ? -4.570 4.747 3.882 1.00 91.56 92 ALA A N 1
ATOM 745 C CA . ALA A 1 92 ? -5.073 3.596 4.623 1.00 91.56 92 ALA A CA 1
ATOM 746 C C . ALA A 1 92 ? -5.458 3.965 6.064 1.00 91.56 92 ALA A C 1
ATOM 748 O O . ALA A 1 92 ? -6.518 3.572 6.557 1.00 91.56 92 ALA A O 1
ATOM 749 N N . ASN A 1 93 ? -4.627 4.776 6.724 1.00 92.50 93 ASN A N 1
ATOM 750 C CA . ASN A 1 93 ? -4.882 5.246 8.083 1.00 92.50 93 ASN A CA 1
ATOM 751 C C . ASN A 1 93 ? -6.082 6.199 8.160 1.00 92.50 93 ASN A C 1
ATOM 753 O O . ASN A 1 93 ? -6.886 6.074 9.083 1.00 92.50 93 ASN A O 1
ATOM 757 N N . ILE A 1 94 ? -6.241 7.112 7.195 1.00 93.25 94 ILE A N 1
ATOM 758 C CA . ILE A 1 94 ? -7.406 8.010 7.117 1.00 93.25 94 ILE A CA 1
ATOM 759 C C . ILE A 1 94 ? -8.694 7.201 6.935 1.00 93.25 94 ILE A C 1
ATOM 761 O O . ILE A 1 94 ? -9.685 7.460 7.615 1.00 93.25 94 ILE A O 1
ATOM 765 N N . VAL A 1 95 ? -8.668 6.191 6.064 1.00 90.69 95 VAL A N 1
ATOM 766 C CA . VAL A 1 95 ? -9.810 5.294 5.838 1.00 90.69 95 VAL A CA 1
ATOM 767 C C . VAL A 1 95 ? -10.136 4.474 7.089 1.00 90.69 95 VAL A C 1
ATOM 769 O O . VAL A 1 95 ? -11.309 4.292 7.405 1.00 90.69 95 VAL A O 1
ATOM 772 N N . ALA A 1 96 ? -9.127 3.996 7.822 1.00 91.00 96 ALA A N 1
ATOM 773 C CA . ALA A 1 96 ? -9.321 3.190 9.028 1.00 91.00 96 ALA A CA 1
ATOM 774 C C . ALA A 1 96 ? -9.754 4.011 10.258 1.00 91.00 96 ALA A C 1
ATOM 776 O O . ALA A 1 96 ? -10.449 3.486 11.128 1.00 91.00 96 ALA A O 1
ATOM 777 N N . ALA A 1 97 ? -9.381 5.291 10.337 1.00 92.31 97 ALA A N 1
ATOM 778 C CA . ALA A 1 97 ? -9.656 6.169 11.475 1.00 92.31 97 ALA A CA 1
ATOM 779 C C . ALA A 1 97 ? -11.124 6.176 11.967 1.00 92.31 97 ALA A C 1
ATOM 781 O O . ALA A 1 97 ? -11.329 5.962 13.166 1.00 92.31 97 ALA A O 1
ATOM 782 N N . PRO A 1 98 ? -12.157 6.364 11.116 1.00 89.50 98 PRO A N 1
ATOM 783 C CA . PRO A 1 98 ? -13.549 6.363 11.576 1.00 89.50 98 PRO A CA 1
ATOM 784 C C . PRO A 1 98 ? -13.974 5.015 12.171 1.00 89.50 98 PRO A C 1
ATOM 786 O O . PRO A 1 98 ? -14.698 4.967 13.164 1.00 89.50 98 PRO A O 1
ATOM 789 N N . PHE A 1 99 ? -13.488 3.908 11.616 1.00 90.88 99 PHE A N 1
ATOM 790 C CA . PHE A 1 99 ? -13.807 2.576 12.123 1.00 90.88 99 PHE A CA 1
ATOM 791 C C . PHE A 1 99 ? -13.086 2.276 13.432 1.00 90.88 99 PHE A C 1
ATOM 793 O O . PHE A 1 99 ? -13.692 1.696 14.329 1.00 90.88 99 PHE A O 1
ATOM 800 N N . ASN A 1 100 ? -11.839 2.731 13.579 1.00 89.38 100 ASN A N 1
ATOM 801 C CA . ASN A 1 100 ? -11.106 2.636 14.840 1.00 89.38 100 ASN A CA 1
ATOM 802 C C . ASN A 1 100 ? -11.842 3.382 15.967 1.00 89.38 100 ASN A C 1
ATOM 804 O O . ASN A 1 100 ? -11.918 2.873 17.086 1.00 89.38 100 ASN A O 1
ATOM 808 N N . ALA A 1 101 ? -12.445 4.541 15.671 1.00 89.00 101 ALA A N 1
ATOM 809 C CA . ALA A 1 101 ? -13.263 5.284 16.630 1.00 89.00 101 ALA A CA 1
ATOM 810 C C . ALA A 1 101 ? -14.532 4.509 17.039 1.00 89.00 101 ALA A C 1
ATOM 812 O O . ALA A 1 101 ? -14.772 4.310 18.231 1.00 89.00 101 ALA A O 1
ATOM 813 N N . LEU A 1 102 ? -15.300 3.998 16.067 1.00 87.44 102 LEU A N 1
ATOM 814 C CA . LEU A 1 102 ? -16.512 3.203 16.329 1.00 87.44 102 LEU A CA 1
ATOM 815 C C . LEU A 1 102 ? -16.204 1.901 17.084 1.00 87.44 102 LEU A C 1
ATOM 817 O O . LEU A 1 102 ? -16.946 1.495 17.979 1.00 87.44 102 LEU A O 1
ATOM 821 N N . MET A 1 103 ? -15.094 1.247 16.744 1.00 86.75 103 MET A N 1
ATOM 822 C CA . MET A 1 103 ? -14.631 0.036 17.413 1.00 86.75 103 MET A CA 1
ATOM 823 C C . MET A 1 103 ? -14.298 0.301 18.883 1.00 86.75 103 MET A C 1
ATOM 825 O O . MET A 1 103 ? -14.698 -0.479 19.749 1.00 86.75 103 MET A O 1
ATOM 829 N N . SER A 1 104 ? -13.601 1.406 19.166 1.00 87.50 104 SER A N 1
ATOM 830 C CA . SER A 1 104 ? -13.268 1.811 20.534 1.00 87.50 104 SER A CA 1
ATOM 831 C C . SER A 1 104 ? -14.525 2.047 21.370 1.00 87.5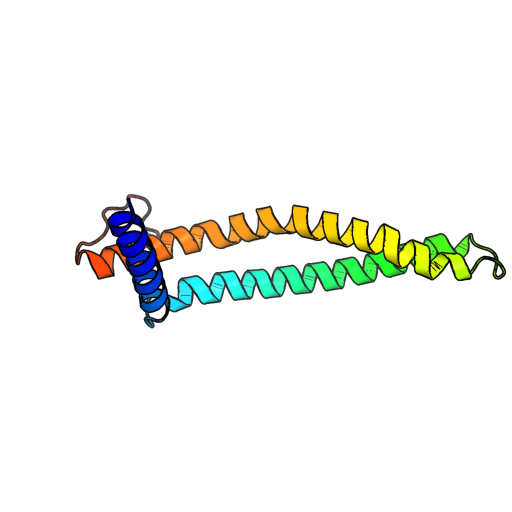0 104 SER A C 1
ATOM 833 O O . SER A 1 104 ? -14.602 1.563 22.496 1.00 87.50 104 SER A O 1
ATOM 835 N N . GLU A 1 105 ? -15.536 2.712 20.805 1.00 86.12 105 GLU A N 1
ATOM 836 C CA . GLU A 1 105 ? -16.813 2.958 21.484 1.00 86.12 105 GLU A CA 1
ATOM 837 C C . GLU A 1 105 ? -17.523 1.647 21.855 1.00 86.12 105 GLU A C 1
ATOM 839 O O . GLU A 1 105 ? -17.953 1.459 22.993 1.00 86.12 105 GLU A O 1
ATOM 844 N N . LYS A 1 106 ? -17.606 0.688 20.922 1.00 82.81 106 LYS A N 1
ATOM 845 C CA . LYS A 1 106 ? -18.236 -0.616 21.194 1.00 82.81 106 LYS A CA 1
ATOM 846 C C . LYS A 1 106 ? -17.487 -1.419 22.255 1.00 82.81 106 LYS A C 1
ATOM 848 O O . LYS A 1 106 ? -18.126 -2.059 23.087 1.00 82.81 106 LYS A O 1
ATOM 853 N N . ILE A 1 107 ? -16.155 -1.382 22.242 1.00 84.25 107 ILE A N 1
ATOM 854 C CA . ILE A 1 107 ? -15.333 -2.057 23.254 1.00 84.25 107 ILE A CA 1
ATOM 855 C C . ILE A 1 107 ? -15.528 -1.412 24.632 1.00 84.25 107 ILE A C 1
ATOM 857 O O . ILE A 1 107 ? -15.624 -2.129 25.628 1.00 84.25 107 ILE A O 1
ATOM 861 N N . GLU A 1 108 ? -15.629 -0.085 24.706 1.00 85.25 108 GLU A N 1
ATOM 862 C CA . GLU A 1 108 ? -15.880 0.631 25.959 1.00 85.25 108 GLU A CA 1
ATOM 863 C C . GLU A 1 108 ? -17.253 0.290 26.550 1.00 85.25 108 GLU A C 1
ATOM 865 O O . GLU A 1 108 ? -17.346 -0.018 27.742 1.00 85.25 108 GLU A O 1
ATOM 870 N N . ILE A 1 109 ? -18.303 0.267 25.722 1.00 84.94 109 ILE A N 1
ATOM 871 C CA . ILE A 1 109 ? -19.649 -0.152 26.145 1.00 84.94 109 ILE A CA 1
ATOM 872 C C . ILE A 1 109 ? -19.612 -1.590 26.679 1.00 84.94 109 ILE A C 1
ATOM 874 O O . ILE A 1 109 ? -20.158 -1.864 27.745 1.00 84.94 109 ILE A O 1
ATOM 878 N N . GLU A 1 110 ? -18.926 -2.500 25.985 1.00 82.38 110 GLU A N 1
ATOM 879 C CA . GLU A 1 110 ? -18.820 -3.910 26.383 1.00 82.38 110 GLU A CA 1
ATOM 880 C C . GLU A 1 110 ? -18.074 -4.099 27.718 1.00 82.38 110 GLU A C 1
ATOM 882 O O . GLU A 1 110 ? -18.392 -5.004 28.489 1.00 82.38 110 GLU A O 1
ATOM 887 N N . LEU A 1 111 ? -17.071 -3.262 28.005 1.00 82.94 111 LEU A N 1
ATOM 888 C CA . LEU A 1 111 ? -16.273 -3.349 29.232 1.00 82.94 111 LEU A CA 1
ATOM 889 C C . LEU A 1 111 ? -16.916 -2.638 30.427 1.00 82.94 111 LEU A C 1
ATOM 891 O O . LEU A 1 111 ? -16.719 -3.069 31.564 1.00 82.94 111 LEU A O 1
ATOM 895 N N . THR A 1 112 ? -17.641 -1.544 30.191 1.00 84.31 112 THR A N 1
ATOM 896 C CA . THR A 1 112 ? -18.175 -0.677 31.256 1.00 84.31 112 THR A CA 1
ATOM 897 C C . THR A 1 112 ? -19.671 -0.854 31.500 1.00 84.31 112 THR A C 1
ATOM 899 O O . THR A 1 112 ? -20.158 -0.460 32.561 1.00 84.31 112 THR A O 1
ATOM 902 N N . GLY A 1 113 ? -20.411 -1.401 30.531 1.00 77.00 113 GLY A N 1
ATOM 903 C CA . GLY A 1 113 ? -21.873 -1.477 30.551 1.00 77.00 113 GLY A CA 1
ATOM 904 C C . GLY A 1 113 ? -22.573 -0.114 30.464 1.00 77.00 113 GLY A C 1
ATOM 905 O O . GLY A 1 113 ? -23.791 -0.045 30.619 1.00 77.00 113 GLY A O 1
ATOM 906 N N . LYS A 1 114 ? -21.830 0.978 30.244 1.00 77.62 114 LYS A N 1
ATOM 907 C CA . LYS A 1 114 ? -22.367 2.338 30.133 1.00 77.62 114 LYS A CA 1
ATOM 908 C C . LYS A 1 114 ? -22.482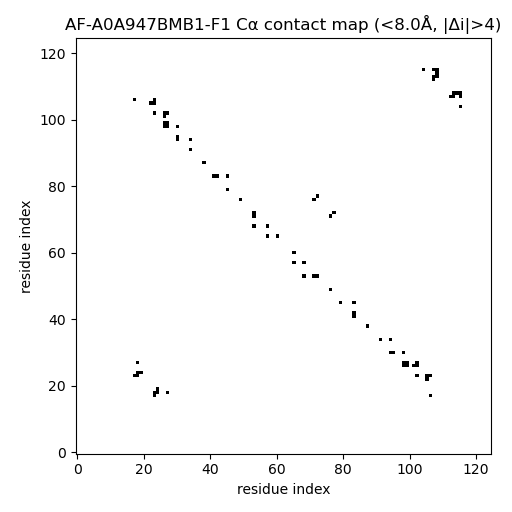 2.717 28.663 1.00 77.62 114 LYS A C 1
ATOM 910 O O . LYS A 1 114 ? -21.565 2.472 27.887 1.00 77.62 114 LYS A O 1
ATOM 915 N N . ALA A 1 115 ? -23.595 3.346 28.289 1.00 69.69 115 ALA A N 1
ATOM 916 C CA . ALA A 1 115 ? -23.690 3.994 26.988 1.00 69.69 115 ALA A CA 1
ATOM 917 C C . ALA A 1 115 ? -22.670 5.140 26.939 1.00 69.69 115 ALA A C 1
ATOM 919 O O . ALA A 1 115 ? -22.642 5.982 27.840 1.00 69.69 115 ALA A O 1
ATOM 920 N N . VAL A 1 116 ? -21.827 5.157 25.909 1.00 64.44 116 VAL A N 1
ATOM 921 C CA . VAL A 1 116 ? -20.842 6.223 25.724 1.00 64.44 116 VAL A CA 1
ATOM 922 C C . VAL A 1 116 ? -21.592 7.511 25.385 1.00 64.44 116 VAL A C 1
ATOM 924 O O . VAL A 1 116 ? -22.328 7.581 24.402 1.00 64.44 116 VAL A O 1
ATOM 927 N N . SER A 1 117 ? -21.428 8.545 26.211 1.00 56.25 117 SER A N 1
ATOM 928 C CA . SER A 1 117 ? -21.949 9.887 25.945 1.00 56.25 117 SER A CA 1
ATOM 929 C C . SER A 1 117 ? -21.030 10.602 24.950 1.00 56.25 117 SER A C 1
ATOM 931 O O . SER A 1 117 ? -20.313 11.535 25.314 1.00 56.25 117 SER A O 1
ATOM 933 N N . SER A 1 118 ? -20.984 10.134 23.702 1.00 53.91 118 SER A N 1
ATOM 934 C CA . SER A 1 118 ? -20.257 10.819 22.634 1.00 53.91 118 SER A CA 1
ATOM 935 C C . SER A 1 118 ? -21.196 11.807 21.927 1.00 53.91 118 SER A C 1
ATOM 937 O O . SER A 1 118 ? -22.252 11.448 21.408 1.00 53.91 118 SER A O 1
ATOM 939 N N . ASN A 1 119 ? -20.798 13.081 21.847 1.00 54.34 119 ASN A N 1
ATOM 940 C CA . ASN A 1 119 ? -21.473 14.093 21.014 1.00 54.34 119 ASN A CA 1
ATOM 941 C C . ASN A 1 119 ? -21.288 13.842 19.497 1.00 54.34 119 ASN A C 1
ATOM 943 O O . ASN A 1 119 ? -21.677 14.672 18.683 1.00 54.34 119 ASN A O 1
ATOM 947 N N . VAL A 1 120 ? -20.696 12.704 19.114 1.00 57.16 120 VAL A N 1
ATOM 948 C CA . VAL A 1 120 ? -20.389 12.283 17.734 1.00 57.16 120 VAL A CA 1
ATOM 949 C C . VAL A 1 120 ? -21.235 11.058 17.349 1.00 57.16 120 VAL A C 1
ATOM 951 O O . VAL A 1 120 ? -20.853 10.240 16.518 1.00 57.16 120 VAL A O 1
ATOM 954 N N . SER A 1 121 ? -22.404 10.898 17.976 1.00 50.91 121 SER A N 1
ATOM 955 C CA . SER A 1 121 ? -23.323 9.806 17.667 1.00 50.91 121 SER A CA 1
ATOM 956 C C . SER A 1 121 ? -23.884 9.965 16.246 1.00 50.91 121 SER A C 1
ATOM 958 O O . SER A 1 121 ? -24.818 10.731 16.015 1.00 50.91 121 SER A O 1
ATOM 960 N N . PHE A 1 122 ? -23.338 9.202 15.293 1.00 56.72 122 PHE A N 1
ATOM 961 C CA . PHE A 1 122 ? -23.838 9.086 13.911 1.00 56.72 122 PHE A CA 1
ATOM 962 C C . PHE A 1 122 ? -25.241 8.457 13.813 1.00 56.72 122 PHE A C 1
ATOM 964 O O . PHE A 1 122 ? -25.808 8.358 12.734 1.00 56.72 122 PHE A O 1
ATOM 971 N N . THR A 1 123 ? -25.840 8.075 14.940 1.00 54.12 123 THR A N 1
ATOM 972 C CA . THR A 1 123 ? -27.203 7.534 15.054 1.00 54.12 123 THR A CA 1
ATOM 973 C C . THR A 1 123 ? -28.307 8.602 14.961 1.00 54.12 123 THR A C 1
ATOM 975 O O . THR A 1 123 ? -29.465 8.309 15.249 1.00 54.12 123 THR A O 1
ATOM 978 N N . ARG A 1 124 ? -27.966 9.848 14.594 1.00 42.84 124 ARG A N 1
ATOM 979 C CA . ARG A 1 124 ? -28.907 10.964 14.369 1.00 42.84 124 ARG A CA 1
ATOM 980 C C . ARG A 1 124 ? -28.935 11.470 12.913 1.00 42.84 124 ARG A C 1
ATOM 982 O O . ARG A 1 124 ? -29.167 12.659 12.699 1.00 42.84 124 ARG A O 1
ATOM 989 N N . MET A 1 125 ? -28.708 10.602 11.928 1.00 40.88 125 MET A N 1
ATOM 990 C CA . MET A 1 125 ? -29.017 10.876 10.514 1.00 40.88 125 MET A CA 1
ATOM 991 C C . MET A 1 125 ? -29.951 9.813 9.957 1.00 40.88 125 MET A C 1
ATOM 993 O O . MET A 1 125 ? -29.765 8.632 10.327 1.00 40.88 125 MET A O 1
#

Sequence (125 aa):
MIADITRGTQAMARALSLLNKPGVRIYVVVPLLINLVLFGALVWYGYNQFNLLVEWLMSFVPAFLEFIEWLIWIFFGLLAAIIVFFSFTPIANIVAAPFNALMSEKIEIELTGKAVSSNVSFTRM

Solvent-accessible surface area (backbone atoms only — not comparable to full-atom values): 7159 Å² total; per-residue (Å²): 110,73,73,53,52,55,51,50,54,51,51,52,54,52,52,56,61,53,46,72,38,83,88,40,34,57,47,54,50,52,43,50,50,51,43,51,52,53,51,51,52,48,49,56,51,48,50,55,56,46,51,54,51,51,54,59,58,48,73,78,51,57,80,95,54,54,79,49,53,68,54,48,48,54,55,51,47,50,51,49,50,51,51,52,50,65,61,43,51,61,53,48,48,62,66,32,46,65,33,54,53,55,38,51,54,54,51,48,29,73,74,67,76,45,84,79,90,57,98,76,61,76,86,79,117

Foldseek 3Di:
DVVVVVVVVVVVVVVVVVCPPPVLVCLVVVLVVVLVVVLVVLVVVLVVVLVVVLVVVCVVPDPVVPVCSVVCCVPVVVVSVVVSVVVSVVVSCVSSVVSVVVSVQVVCCVVPVDRDPDPPPPVPD

Secondary structure (DSSP, 8-state):
-HHHHHHHHHHHHHHHHHHTSTTTHHHHHHHHHHHHHHHHHHHHHHHHHHHHHHHHHHTTS-GGGGGGHHHHHHHHHHHHHHHHHHHHHHHHHHHHHHHHHHHHHHHHHHHH-SPP--TT-GGG-

Radius of gyration: 23.12 Å; Cα contacts (8 Å, |Δi|>4): 43; chains: 1; bounding box: 52×26×66 Å

pLDDT: mean 85.69, std 11.85, range [40.88, 95.62]